Protein AF-A0A2S9FVP0-F1 (afdb_monomer)

Mean predicted aligned error: 2.95 Å

Foldseek 3Di:
DDDWDWDDWDFQWTFTQDPNDTDIDGVPCCVVVPVPRTPPDVVVVCVQVVCVVVDDDDDPVVDDDDVVVVVQVVVQVPDDPDDHD

Radius of gyration: 18.21 Å; Cα contacts (8 Å, |Δi|>4): 71; chains: 1; bounding box: 39×26×52 Å

Nearest PDB structures (foldseek):
  6ge8-assembly1_B  TM=9.963E-01  e=1.147E-10  Mycobacterium tuberculosis
  6ge8-assembly1_A  TM=9.948E-01  e=1.147E-10  Mycobacterium tuberculosis
  4cxq-assembly1_B  TM=9.931E-01  e=1.391E-10  Mycobacterium tuberculosis
  3tft-assembly1_A  TM=9.984E-01  e=3.008E-10  Mycobacterium tuberculosis
  3lv2-assembly1_B  TM=9.919E-01  e=3.421E-10  Mycobacterium tuberculosis

Structure (mmCIF, N/CA/C/O backbone):
data_AF-A0A2S9FVP0-F1
#
_entry.id   AF-A0A2S9FVP0-F1
#
loop_
_atom_site.group_PDB
_atom_site.id
_atom_site.type_symbol
_atom_site.label_atom_id
_atom_site.label_alt_id
_atom_site.label_comp_id
_atom_site.label_asym_id
_atom_site.label_entity_id
_atom_site.label_seq_id
_atom_site.pdbx_PDB_ins_code
_atom_site.Cartn_x
_atom_site.Cartn_y
_atom_site.Cartn_z
_atom_site.occupancy
_atom_site.B_iso_or_equiv
_atom_site.auth_seq_id
_atom_site.auth_comp_id
_atom_site.auth_asym_id
_atom_site.auth_atom_id
_atom_site.pdbx_PDB_model_num
ATOM 1 N N . LEU A 1 1 ? -19.036 16.574 13.035 1.00 81.62 1 LEU A N 1
ATOM 2 C CA . LEU A 1 1 ? -18.507 15.600 14.016 1.00 81.62 1 LEU A CA 1
ATOM 3 C C . LEU A 1 1 ? -16.991 15.737 14.036 1.00 81.62 1 LEU A C 1
ATOM 5 O O . LEU A 1 1 ? -16.444 16.015 12.972 1.00 81.62 1 LEU A O 1
ATOM 9 N N . PRO A 1 2 ? -16.326 15.620 15.195 1.00 93.62 2 PRO A N 1
ATOM 10 C CA . PRO A 1 2 ? -14.868 15.573 15.238 1.00 93.62 2 PRO A CA 1
ATOM 11 C C . PRO A 1 2 ? -14.345 14.299 14.541 1.00 93.62 2 PRO A C 1
ATOM 13 O O . PRO A 1 2 ? -15.095 13.323 14.439 1.00 93.62 2 PRO A O 1
ATOM 16 N N . PRO A 1 3 ? -13.088 14.286 14.065 1.00 97.12 3 PRO A N 1
ATOM 17 C CA . PRO A 1 3 ? -12.451 13.068 13.569 1.00 97.12 3 PRO A CA 1
ATOM 18 C C . PRO A 1 3 ? -12.410 11.968 14.638 1.00 97.12 3 PRO A C 1
ATOM 20 O O . PRO A 1 3 ? -12.190 12.251 15.816 1.00 97.12 3 PRO A O 1
ATOM 23 N N . VAL A 1 4 ? -12.594 10.717 14.217 1.00 97.81 4 VAL A N 1
ATOM 24 C CA . VAL A 1 4 ? -12.433 9.532 15.073 1.00 97.81 4 VAL A CA 1
ATOM 25 C C . VAL A 1 4 ? -10.973 9.084 15.015 1.00 97.81 4 VAL A C 1
ATOM 27 O O . VAL A 1 4 ? -10.379 9.060 13.938 1.00 97.81 4 VAL A O 1
ATOM 30 N N . VAL A 1 5 ? -10.382 8.741 16.160 1.00 98.31 5 VAL A N 1
ATOM 31 C CA . VAL A 1 5 ? -8.994 8.258 16.219 1.00 98.31 5 VAL A CA 1
ATOM 32 C C . VAL A 1 5 ? -8.954 6.800 15.764 1.00 98.31 5 VAL A C 1
ATOM 34 O O . VAL A 1 5 ? -9.645 5.966 16.341 1.00 98.31 5 VAL A O 1
ATOM 37 N N . ALA A 1 6 ? -8.138 6.487 14.759 1.00 98.50 6 ALA A N 1
ATOM 38 C CA . ALA A 1 6 ? -7.812 5.117 14.371 1.00 98.50 6 ALA A CA 1
ATOM 39 C C . ALA A 1 6 ? -6.489 4.695 15.025 1.00 98.50 6 ALA A C 1
ATOM 41 O O . ALA A 1 6 ? -5.527 5.462 15.008 1.00 98.50 6 ALA A O 1
ATOM 42 N N . VAL A 1 7 ? -6.443 3.494 15.599 1.00 98.62 7 VAL A N 1
ATOM 43 C CA . VAL A 1 7 ? -5.264 2.955 16.309 1.00 98.62 7 VAL A CA 1
ATOM 44 C C . VAL A 1 7 ? -4.746 1.644 15.715 1.00 98.62 7 VAL A C 1
ATOM 46 O O . VAL A 1 7 ? -3.658 1.201 16.069 1.00 98.62 7 VAL A O 1
ATOM 49 N N . GLY A 1 8 ? -5.483 1.043 14.780 1.00 98.56 8 GLY A N 1
ATOM 50 C CA . GLY A 1 8 ? -5.090 -0.194 14.114 1.00 98.56 8 GLY A CA 1
ATOM 51 C C . GLY A 1 8 ? -5.858 -0.424 12.818 1.00 98.56 8 GLY A C 1
ATOM 52 O O . GLY A 1 8 ? -6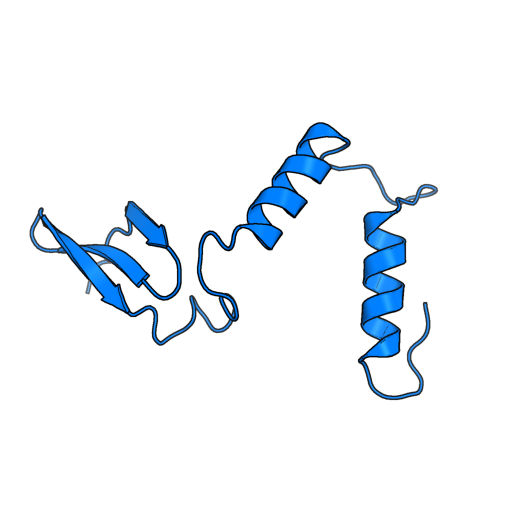.932 0.143 12.609 1.00 98.56 8 GLY A O 1
ATOM 53 N N . ALA A 1 9 ? -5.292 -1.252 11.942 1.00 98.75 9 ALA A N 1
ATOM 54 C CA . ALA A 1 9 ? -5.936 -1.711 10.720 1.00 98.75 9 ALA A CA 1
ATOM 55 C C . ALA A 1 9 ? -5.381 -3.086 10.321 1.00 98.75 9 ALA A C 1
ATOM 57 O O . ALA A 1 9 ? -4.163 -3.275 10.277 1.00 98.75 9 ALA A O 1
ATOM 58 N N . ARG A 1 10 ? -6.255 -4.060 10.044 1.00 98.62 10 ARG A N 1
ATOM 59 C CA . ARG A 1 10 ? -5.857 -5.419 9.641 1.00 98.62 10 ARG A CA 1
ATOM 60 C C . ARG A 1 10 ? -6.933 -6.077 8.787 1.00 98.62 10 ARG A C 1
ATOM 62 O O . ARG A 1 10 ? -8.093 -6.172 9.184 1.00 98.62 10 ARG A O 1
ATOM 69 N N . GLY A 1 11 ? -6.546 -6.595 7.623 1.00 98.62 11 GLY A N 1
ATOM 70 C CA . GLY A 1 11 ? -7.502 -7.108 6.646 1.00 98.62 11 GLY A CA 1
ATOM 71 C C . GLY A 1 11 ? -8.515 -6.021 6.277 1.00 98.62 11 GLY A C 1
ATOM 72 O O . GLY A 1 11 ? -8.137 -4.884 6.022 1.00 98.62 11 GLY A O 1
ATOM 73 N N . ALA A 1 12 ? -9.805 -6.346 6.285 1.00 98.75 12 ALA A N 1
ATOM 74 C CA . ALA A 1 12 ? -10.873 -5.386 6.000 1.00 98.75 12 ALA A CA 1
ATOM 75 C C . ALA A 1 12 ? -11.356 -4.591 7.235 1.00 98.75 12 ALA A C 1
ATOM 77 O O . ALA A 1 12 ? -12.456 -4.049 7.199 1.00 98.75 12 ALA A O 1
ATOM 78 N N . TRP A 1 13 ? -10.593 -4.555 8.333 1.00 98.88 13 TRP A N 1
ATOM 79 C CA . TRP A 1 13 ? -11.026 -3.982 9.613 1.00 98.88 13 TRP A CA 1
ATOM 80 C C . TRP A 1 13 ? -10.136 -2.828 10.074 1.00 98.88 13 TRP A C 1
ATOM 82 O O . TRP A 1 13 ? -8.923 -2.847 9.850 1.00 98.88 13 TRP A O 1
ATOM 92 N N . LEU A 1 14 ? -10.751 -1.857 10.753 1.00 98.88 14 LEU A N 1
ATOM 93 C CA . LEU A 1 14 ? -10.098 -0.772 11.487 1.00 98.88 14 LEU A CA 1
ATOM 94 C C . LEU A 1 14 ? -10.413 -0.889 12.978 1.00 98.88 14 LEU A C 1
ATOM 96 O O . LEU A 1 14 ? -11.565 -1.123 13.349 1.00 98.88 14 LEU A O 1
ATOM 100 N N . THR A 1 15 ? -9.416 -0.603 13.807 1.00 98.81 15 THR A N 1
ATOM 101 C CA . THR A 1 15 ? -9.573 -0.384 15.247 1.00 98.81 15 THR A CA 1
ATOM 102 C C . THR A 1 15 ? -9.708 1.115 15.491 1.00 98.81 15 THR A C 1
ATOM 104 O O . THR A 1 15 ? -8.762 1.877 15.263 1.00 98.81 15 THR A O 1
ATOM 107 N N . LEU A 1 16 ? -10.883 1.561 15.932 1.00 98.69 16 LEU A N 1
ATOM 108 C CA . LEU A 1 16 ? -11.193 2.969 16.197 1.00 98.69 16 LEU A CA 1
ATOM 109 C C . LEU A 1 16 ? -11.418 3.218 17.690 1.00 98.69 16 LEU A C 1
ATOM 111 O O . LEU A 1 16 ? -11.916 2.347 18.392 1.00 98.69 16 LEU A O 1
ATOM 115 N N . VAL A 1 17 ? -11.124 4.427 18.172 1.00 98.44 17 VAL A N 1
ATOM 116 C CA . VAL A 1 17 ? -11.459 4.850 19.539 1.00 98.44 17 VAL A CA 1
ATOM 117 C C . VAL A 1 17 ? -12.808 5.561 19.541 1.00 98.44 17 VAL A C 1
ATOM 119 O O . VAL A 1 17 ? -12.943 6.669 19.020 1.00 98.44 17 VAL A O 1
ATOM 122 N N . HIS A 1 18 ? -13.799 4.945 20.176 1.00 96.69 18 HIS A N 1
ATOM 123 C CA . HIS A 1 18 ? -15.135 5.491 20.380 1.00 96.69 18 HIS A CA 1
ATOM 124 C C . HIS A 1 18 ? -15.465 5.504 21.876 1.00 96.69 18 HIS A C 1
ATOM 126 O O . HIS A 1 18 ? -15.338 4.486 22.553 1.00 96.69 18 HIS A O 1
ATOM 132 N N . ASP A 1 19 ? -15.826 6.671 22.416 1.00 95.12 19 ASP A N 1
ATOM 133 C CA . ASP A 1 19 ? -16.113 6.870 23.846 1.00 95.12 19 ASP A CA 1
ATOM 134 C C . ASP A 1 19 ? -15.032 6.299 24.789 1.00 95.12 19 ASP A C 1
ATOM 136 O O . ASP A 1 19 ? -15.315 5.673 25.813 1.00 95.12 19 ASP A O 1
ATOM 140 N N . GLY A 1 20 ? -13.762 6.499 24.417 1.00 95.88 20 GLY A N 1
ATOM 141 C CA . GLY A 1 20 ? -12.597 6.045 25.183 1.00 95.88 20 GLY A CA 1
ATOM 142 C C . GLY A 1 20 ? -12.326 4.539 25.114 1.00 95.88 20 GLY A C 1
ATOM 143 O O . GLY A 1 20 ? -11.507 4.045 25.886 1.00 95.88 20 GLY A O 1
ATOM 144 N N . ARG A 1 21 ? -12.997 3.802 24.221 1.00 97.75 21 ARG A N 1
ATOM 145 C CA . ARG A 1 21 ? -12.808 2.359 24.018 1.00 97.75 21 ARG A CA 1
ATOM 146 C C . ARG A 1 21 ? -12.460 2.040 22.573 1.00 97.75 21 ARG A C 1
ATOM 148 O O . ARG A 1 21 ? -12.921 2.719 21.662 1.00 97.75 21 ARG A O 1
ATOM 155 N N . GLU A 1 22 ? -11.685 0.983 22.379 1.00 98.38 22 GLU A N 1
ATOM 156 C CA . GLU A 1 22 ? -11.413 0.436 21.052 1.00 98.38 22 GLU A CA 1
ATOM 157 C C . GLU A 1 22 ? -12.627 -0.344 20.532 1.00 98.38 22 GLU A C 1
ATOM 159 O O . GLU A 1 22 ? -13.230 -1.139 21.259 1.00 98.38 22 GLU A O 1
ATOM 164 N N . VAL A 1 23 ? -12.988 -0.098 19.275 1.00 98.44 23 VAL A N 1
ATOM 165 C CA . VAL A 1 23 ? -14.044 -0.801 18.548 1.00 98.44 23 VAL A CA 1
ATOM 166 C C . VAL A 1 23 ? -13.534 -1.223 17.174 1.00 98.44 23 VAL A C 1
ATOM 168 O O . VAL A 1 23 ? -12.879 -0.445 16.482 1.00 98.44 23 VAL A O 1
ATOM 171 N N . GLU A 1 24 ? -13.868 -2.447 16.774 1.00 98.69 24 GLU A N 1
ATOM 172 C CA . GLU A 1 24 ? -13.565 -2.970 15.442 1.00 98.69 24 GLU A CA 1
ATOM 173 C C . GLU A 1 24 ? -14.699 -2.623 14.478 1.00 98.69 24 GLU A C 1
ATOM 175 O O . GLU A 1 24 ? -15.869 -2.920 14.740 1.00 98.69 24 GLU A O 1
ATOM 180 N N . VAL A 1 25 ? -14.357 -2.022 13.342 1.00 98.69 25 VAL A N 1
ATOM 181 C CA . VAL A 1 25 ? -15.315 -1.702 12.280 1.00 98.69 25 VAL A CA 1
ATOM 182 C C . VAL A 1 25 ? -14.798 -2.174 10.931 1.00 98.69 25 VAL A C 1
ATOM 184 O O . VAL A 1 25 ? -13.597 -2.153 10.672 1.00 98.69 25 VAL A O 1
ATOM 187 N N . LEU A 1 26 ? -15.711 -2.586 10.052 1.00 98.81 26 LEU A N 1
ATOM 188 C CA . LEU A 1 26 ? -15.364 -2.885 8.667 1.00 98.81 26 LEU A CA 1
ATOM 189 C C . LEU A 1 26 ? -14.976 -1.596 7.936 1.00 98.81 26 LEU A C 1
ATOM 191 O O . LEU A 1 26 ? -15.750 -0.637 7.905 1.00 98.81 26 LEU A O 1
ATOM 195 N N . ASP A 1 27 ? -13.823 -1.611 7.272 1.00 98.81 27 ASP A N 1
ATOM 196 C CA . ASP A 1 27 ? -13.425 -0.599 6.296 1.00 98.81 27 ASP A CA 1
ATOM 197 C C . ASP A 1 27 ? -14.162 -0.828 4.971 1.00 98.81 27 ASP A C 1
ATOM 199 O O . ASP A 1 27 ? -13.588 -1.220 3.954 1.00 98.81 27 ASP A O 1
ATOM 203 N N . ALA A 1 28 ? -15.473 -0.590 4.979 1.00 98.62 28 ALA A N 1
ATOM 204 C CA . ALA A 1 28 ? -16.314 -0.742 3.793 1.00 98.62 28 ALA A CA 1
ATOM 205 C C . ALA A 1 28 ? -15.949 0.241 2.662 1.00 98.62 28 ALA A C 1
ATOM 207 O O . ALA A 1 28 ? -16.407 0.084 1.533 1.00 98.62 28 ALA A O 1
ATOM 208 N N . MET A 1 29 ? -15.128 1.251 2.962 1.00 98.62 29 MET A N 1
ATOM 209 C CA . MET A 1 29 ? -14.696 2.276 2.015 1.00 98.62 29 MET A CA 1
ATOM 210 C C . MET A 1 29 ? -13.318 1.978 1.417 1.00 98.62 29 MET A C 1
ATOM 212 O O . MET A 1 29 ? -12.825 2.780 0.618 1.00 98.62 29 MET A O 1
ATOM 216 N N . ALA A 1 30 ? -12.687 0.872 1.831 1.00 98.38 30 ALA A N 1
ATOM 217 C CA . ALA A 1 30 ? -11.319 0.503 1.489 1.00 98.38 30 ALA A CA 1
ATOM 218 C C . ALA A 1 30 ? -10.341 1.680 1.651 1.00 98.38 30 ALA A C 1
ATOM 220 O O . ALA A 1 30 ? -9.522 1.932 0.768 1.00 98.38 30 ALA A O 1
ATOM 221 N N . SER A 1 31 ? -10.472 2.450 2.738 1.00 98.31 31 SER A N 1
ATOM 222 C CA . SER A 1 31 ? -9.636 3.620 3.035 1.00 98.31 31 SER A CA 1
ATOM 223 C C . SER A 1 31 ? -9.494 4.552 1.835 1.00 98.31 31 SER A C 1
ATOM 225 O O . SER A 1 31 ? -8.410 4.803 1.310 1.00 98.31 31 SER A O 1
ATOM 227 N N . TRP A 1 32 ? -10.645 5.035 1.377 1.00 98.44 32 TRP A N 1
ATOM 228 C CA . TRP A 1 32 ? -10.761 5.837 0.167 1.00 98.44 32 TRP A CA 1
ATOM 229 C C . TRP A 1 32 ? -10.339 5.075 -1.101 1.00 98.44 32 TRP A C 1
ATOM 231 O O . TRP A 1 32 ? -9.608 5.592 -1.937 1.00 98.44 32 TRP A O 1
ATOM 241 N N . TRP A 1 33 ? -10.893 3.869 -1.278 1.00 98.44 33 TRP A N 1
ATOM 242 C CA . TRP A 1 33 ? -10.814 3.079 -2.514 1.00 98.44 33 TRP A CA 1
ATOM 243 C C . TRP A 1 33 ? -9.396 2.554 -2.824 1.00 98.44 33 TRP A C 1
ATOM 245 O O . TRP A 1 33 ? -9.106 2.184 -3.958 1.00 98.44 33 TRP A O 1
ATOM 255 N N . THR A 1 34 ? -8.512 2.502 -1.822 1.00 98.62 34 THR A N 1
ATOM 256 C CA . THR A 1 34 ? -7.094 2.131 -1.975 1.00 98.62 34 THR A CA 1
ATOM 257 C C . THR A 1 34 ? -6.766 0.744 -1.423 1.00 98.62 34 THR A C 1
ATOM 259 O O . THR A 1 34 ? -5.998 0.002 -2.033 1.00 98.62 34 THR A O 1
ATOM 262 N N . ALA A 1 35 ? -7.363 0.351 -0.297 1.00 98.56 35 ALA A N 1
ATOM 263 C CA . ALA A 1 35 ? -7.065 -0.896 0.405 1.00 98.56 35 ALA A CA 1
ATOM 264 C C . ALA A 1 35 ? -7.780 -2.109 -0.222 1.00 98.56 35 ALA A C 1
ATOM 266 O O . ALA A 1 35 ? -8.470 -2.863 0.462 1.00 98.56 35 ALA A O 1
ATOM 267 N N . VAL A 1 36 ? -7.618 -2.320 -1.532 1.00 98.50 36 VAL A N 1
ATOM 268 C CA . VAL A 1 36 ? -8.293 -3.396 -2.291 1.00 98.50 36 VAL A CA 1
ATOM 269 C C . VAL A 1 36 ? -7.926 -4.809 -1.813 1.00 98.50 36 VAL A C 1
ATOM 271 O O . VAL A 1 36 ? -8.698 -5.745 -2.001 1.00 98.50 36 VAL A O 1
ATOM 274 N N . HIS A 1 37 ? -6.773 -4.962 -1.155 1.00 98.56 37 HIS A N 1
ATOM 275 C CA . HIS A 1 37 ? -6.323 -6.208 -0.520 1.00 98.56 37 HIS A CA 1
ATOM 276 C C . HIS A 1 37 ? -6.467 -6.198 1.013 1.00 98.56 37 HIS A C 1
ATOM 278 O O . HIS A 1 37 ? -6.016 -7.129 1.682 1.00 98.56 37 HIS A O 1
ATOM 284 N N . GLY A 1 38 ? -7.088 -5.159 1.577 1.00 98.69 38 GLY A N 1
ATOM 285 C CA . GLY A 1 38 ? -7.090 -4.888 3.011 1.00 98.69 38 GLY A CA 1
ATOM 286 C C . GLY A 1 38 ? -5.743 -4.382 3.542 1.00 98.69 38 GLY A C 1
ATOM 287 O O . GLY A 1 38 ? -4.763 -4.233 2.812 1.00 98.69 38 GLY A O 1
ATOM 288 N N . HIS A 1 39 ? -5.711 -4.106 4.841 1.00 98.75 39 HIS A N 1
ATOM 289 C CA . HIS A 1 39 ? -4.567 -3.562 5.573 1.00 98.75 39 HIS A CA 1
ATOM 290 C C . HIS A 1 39 ? -3.633 -4.662 6.082 1.00 98.75 39 HIS A C 1
ATOM 292 O O . HIS A 1 39 ? -4.100 -5.723 6.507 1.00 98.75 39 HIS A O 1
ATOM 298 N N . GLY A 1 40 ? -2.322 -4.406 6.083 1.00 98.50 40 GLY A N 1
ATOM 299 C CA . GLY A 1 40 ? -1.316 -5.345 6.601 1.00 98.50 40 GLY A CA 1
ATOM 300 C C . GLY A 1 40 ? -1.289 -6.680 5.853 1.00 98.50 40 GLY A C 1
ATOM 301 O O . GLY A 1 40 ? -1.195 -7.750 6.461 1.00 98.50 40 GLY A O 1
ATOM 302 N N . HIS A 1 41 ? -1.491 -6.648 4.530 1.00 98.75 41 HIS A N 1
ATOM 303 C CA . HIS A 1 41 ? -1.453 -7.858 3.718 1.00 98.75 41 HIS A CA 1
ATOM 304 C C . HIS A 1 41 ? -0.007 -8.386 3.676 1.00 98.75 41 HIS A C 1
ATOM 306 O O . HIS A 1 41 ? 0.877 -7.663 3.211 1.00 98.75 41 HIS A O 1
ATOM 312 N N . PRO A 1 42 ? 0.260 -9.648 4.069 1.00 98.50 42 PRO A N 1
ATOM 313 C CA . PRO A 1 42 ? 1.623 -10.130 4.319 1.00 98.50 42 PRO A CA 1
ATOM 314 C C . PRO A 1 42 ? 2.548 -10.008 3.102 1.00 98.50 42 PRO A C 1
ATOM 316 O O . PRO A 1 42 ? 3.719 -9.682 3.250 1.00 98.50 42 PRO A O 1
ATOM 319 N N . VAL A 1 43 ? 2.018 -10.194 1.887 1.00 98.75 43 VAL A N 1
ATOM 320 C CA . VAL A 1 43 ? 2.794 -10.029 0.642 1.00 98.75 43 VAL A CA 1
ATOM 321 C C . VAL A 1 43 ? 3.227 -8.573 0.415 1.00 98.75 43 VAL A C 1
ATOM 323 O O . VAL A 1 43 ? 4.336 -8.337 -0.060 1.00 98.75 43 VAL A O 1
ATOM 326 N N . LEU A 1 44 ? 2.374 -7.596 0.750 1.00 98.69 44 LEU A N 1
ATOM 327 C CA . LEU A 1 44 ? 2.677 -6.171 0.571 1.00 98.69 44 LEU A CA 1
ATOM 328 C C . LEU A 1 44 ? 3.664 -5.694 1.643 1.00 98.69 44 LEU A C 1
ATOM 330 O O . LEU A 1 44 ? 4.657 -5.043 1.316 1.00 98.69 44 LEU A O 1
ATOM 334 N N . ASP A 1 45 ? 3.439 -6.092 2.896 1.00 98.75 45 ASP A N 1
ATOM 335 C CA . ASP A 1 45 ? 4.319 -5.762 4.020 1.00 98.75 45 ASP A CA 1
ATOM 336 C C . ASP A 1 45 ? 5.727 -6.346 3.820 1.00 98.75 45 ASP A C 1
ATOM 338 O O . ASP A 1 45 ? 6.731 -5.656 4.031 1.00 98.75 45 ASP A O 1
ATOM 342 N N . GLU A 1 46 ? 5.830 -7.594 3.347 1.00 98.75 46 GLU A N 1
ATOM 343 C CA . GLU A 1 46 ? 7.117 -8.217 3.027 1.00 98.75 46 GLU A CA 1
ATOM 344 C C . GLU A 1 46 ? 7.808 -7.509 1.852 1.00 98.75 46 GLU A C 1
ATOM 346 O O . GLU A 1 46 ? 9.019 -7.290 1.897 1.00 98.75 46 GLU A O 1
ATOM 351 N N . ALA A 1 47 ? 7.069 -7.116 0.806 1.00 98.69 47 ALA A N 1
ATOM 352 C CA . ALA A 1 47 ? 7.634 -6.396 -0.336 1.00 98.69 47 ALA A CA 1
ATOM 353 C C . ALA A 1 47 ? 8.238 -5.044 0.075 1.00 98.69 47 ALA A C 1
ATOM 355 O O . ALA A 1 47 ? 9.381 -4.754 -0.288 1.00 98.69 47 ALA A O 1
ATOM 356 N N . ILE A 1 48 ? 7.514 -4.257 0.880 1.00 98.56 48 ILE A N 1
ATOM 357 C CA . ILE A 1 48 ? 8.002 -2.974 1.404 1.00 98.56 48 ILE A CA 1
ATOM 358 C C . ILE A 1 48 ? 9.218 -3.200 2.305 1.00 98.56 48 ILE A C 1
ATOM 360 O O . ILE A 1 48 ? 10.238 -2.538 2.128 1.00 98.56 48 ILE A O 1
ATOM 364 N N . THR A 1 49 ? 9.153 -4.163 3.228 1.00 98.69 49 THR A N 1
ATOM 365 C CA . THR A 1 49 ? 10.246 -4.438 4.177 1.00 98.69 49 THR A CA 1
ATOM 366 C C . THR A 1 49 ? 11.519 -4.902 3.465 1.00 98.69 49 THR A C 1
ATOM 368 O O . THR A 1 49 ? 12.612 -4.424 3.770 1.00 98.69 49 THR A O 1
ATOM 371 N N . ARG A 1 50 ? 11.396 -5.793 2.473 1.00 98.69 50 ARG A N 1
ATOM 372 C CA . ARG A 1 50 ? 12.526 -6.296 1.676 1.00 98.69 50 ARG A CA 1
ATOM 373 C C . ARG A 1 50 ? 13.191 -5.182 0.872 1.00 98.69 50 ARG A C 1
ATOM 375 O O . ARG A 1 50 ? 14.419 -5.091 0.844 1.00 98.69 50 ARG A O 1
ATOM 382 N N . GLN A 1 51 ? 12.390 -4.327 0.235 1.00 98.81 51 GLN A N 1
ATOM 383 C CA . GLN A 1 51 ? 12.920 -3.201 -0.524 1.00 98.81 51 GLN A CA 1
ATOM 384 C C . GLN A 1 51 ? 13.563 -2.173 0.408 1.00 98.81 51 GLN A C 1
ATOM 386 O O . GLN A 1 51 ? 14.667 -1.726 0.124 1.00 98.81 51 GLN A O 1
ATOM 391 N N . LEU A 1 52 ? 12.941 -1.862 1.549 1.00 98.69 52 LEU A N 1
ATOM 392 C CA . LEU A 1 52 ? 13.483 -0.937 2.545 1.00 98.69 52 LEU A CA 1
ATOM 393 C C . LEU A 1 52 ? 14.847 -1.391 3.085 1.00 98.69 52 LEU A C 1
ATOM 395 O O . LEU A 1 52 ? 15.740 -0.563 3.243 1.00 98.69 52 LEU A O 1
ATOM 399 N N . ALA A 1 53 ? 15.023 -2.696 3.318 1.00 98.50 53 ALA A N 1
ATOM 400 C CA . ALA A 1 53 ? 16.301 -3.280 3.732 1.00 98.50 53 ALA A CA 1
ATOM 401 C C . ALA A 1 53 ? 17.386 -3.218 2.638 1.00 98.50 53 ALA A C 1
ATOM 403 O O . ALA A 1 53 ? 18.571 -3.306 2.948 1.00 98.50 53 ALA A O 1
ATOM 404 N N . THR A 1 54 ? 16.988 -3.075 1.372 1.00 98.44 54 THR A N 1
ATOM 405 C CA . THR A 1 54 ? 17.897 -3.023 0.219 1.00 98.44 54 THR A CA 1
ATOM 406 C C . THR A 1 54 ? 18.248 -1.581 -0.150 1.00 98.44 54 THR A C 1
ATOM 408 O O . THR A 1 54 ? 19.416 -1.213 -0.214 1.00 98.44 54 THR A O 1
ATOM 411 N N . MET A 1 55 ? 17.230 -0.762 -0.417 1.00 98.50 55 MET A N 1
ATOM 412 C CA . MET A 1 55 ? 17.340 0.639 -0.811 1.00 98.50 55 MET A CA 1
ATOM 413 C C . MET A 1 55 ? 15.981 1.325 -0.627 1.00 98.50 55 MET A C 1
ATOM 415 O O . MET A 1 55 ? 14.993 0.919 -1.242 1.00 98.50 55 MET A O 1
ATOM 419 N N . ASN A 1 56 ? 15.937 2.397 0.166 1.00 97.56 56 ASN A N 1
ATOM 420 C CA . ASN A 1 56 ? 14.718 3.177 0.396 1.00 97.56 56 ASN A CA 1
ATOM 421 C C . ASN A 1 56 ? 14.355 4.078 -0.798 1.00 97.56 56 ASN A C 1
ATOM 423 O O . ASN A 1 56 ? 13.190 4.147 -1.179 1.00 97.56 56 ASN A O 1
ATOM 427 N N . HIS A 1 57 ? 15.337 4.778 -1.374 1.00 98.56 57 HIS A N 1
ATOM 428 C CA . HIS A 1 57 ? 15.157 5.688 -2.500 1.00 98.56 57 HIS A CA 1
ATOM 429 C C . HIS A 1 57 ? 16.506 6.062 -3.138 1.00 98.56 57 HIS A C 1
ATOM 431 O O . HIS A 1 57 ? 17.530 6.114 -2.460 1.00 98.56 57 HIS A O 1
ATOM 437 N N . VAL A 1 58 ? 16.494 6.384 -4.431 1.00 98.44 58 VAL A N 1
ATOM 438 C CA . VAL A 1 58 ? 17.623 6.974 -5.162 1.00 98.44 58 VAL A CA 1
ATOM 439 C C . VAL A 1 58 ? 17.083 7.926 -6.230 1.00 98.44 58 VAL A C 1
ATOM 441 O O . VAL A 1 58 ? 15.976 7.730 -6.732 1.00 98.44 58 VAL A O 1
ATOM 444 N N . MET A 1 59 ? 17.851 8.961 -6.580 1.00 98.25 59 MET A N 1
ATOM 445 C CA . 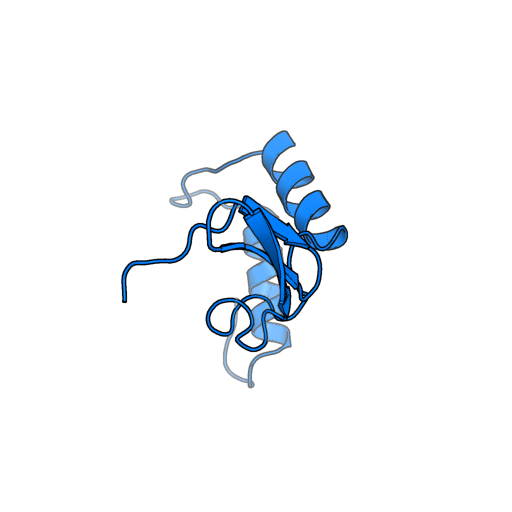MET A 1 59 ? 17.480 9.864 -7.671 1.00 98.25 59 MET A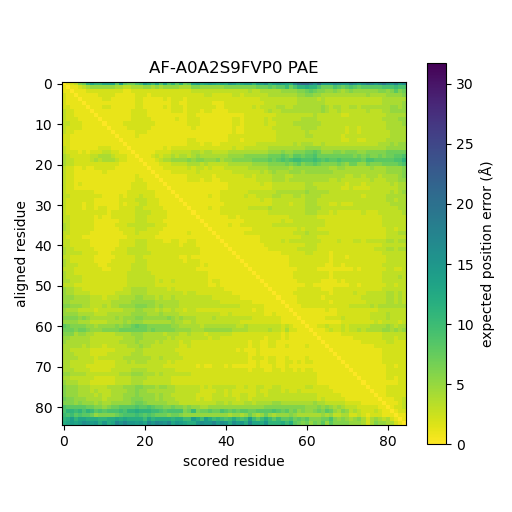 CA 1
ATOM 446 C C . MET A 1 59 ? 17.330 9.097 -8.990 1.00 98.25 59 MET A C 1
ATOM 448 O O . MET A 1 59 ? 18.141 8.230 -9.294 1.00 98.25 59 MET A O 1
ATOM 452 N N . PHE A 1 60 ? 16.332 9.452 -9.796 1.00 98.56 60 PHE A N 1
ATOM 453 C CA . PHE A 1 60 ? 16.068 8.798 -11.086 1.00 98.56 60 PHE A CA 1
ATOM 454 C C . PHE A 1 60 ? 16.747 9.505 -12.276 1.00 98.56 60 PHE A C 1
ATOM 456 O O . PHE A 1 60 ? 16.734 9.032 -13.407 1.00 98.56 60 PHE A O 1
ATOM 463 N N . GLY A 1 61 ? 17.368 10.665 -12.040 1.00 98.06 61 GLY A N 1
ATOM 464 C CA . GLY A 1 61 ? 18.112 11.399 -13.063 1.00 98.06 61 GLY A CA 1
ATOM 465 C C . GLY A 1 61 ? 19.429 10.701 -13.401 1.00 98.06 61 GLY A C 1
ATOM 466 O O . GLY A 1 61 ? 20.411 10.876 -12.689 1.00 98.06 61 GLY A O 1
ATOM 467 N N . GLY A 1 62 ? 19.450 9.924 -14.484 1.00 97.75 62 GLY A N 1
ATOM 468 C CA . GLY A 1 62 ? 20.632 9.175 -14.928 1.00 97.75 62 GLY A CA 1
ATOM 469 C C . GLY A 1 62 ? 20.824 7.814 -14.249 1.00 97.75 62 GLY A C 1
ATOM 470 O O . GLY A 1 62 ? 21.818 7.145 -14.520 1.00 97.75 62 GLY A O 1
ATOM 471 N N . LEU A 1 63 ? 19.883 7.388 -13.401 1.00 98.69 63 LEU A N 1
ATOM 472 C CA . LEU A 1 63 ? 19.866 6.077 -12.748 1.00 98.69 63 LEU A CA 1
ATOM 473 C C . LEU A 1 63 ? 18.495 5.417 -12.929 1.00 98.69 63 LEU A C 1
ATOM 475 O O . LEU A 1 63 ? 17.498 6.082 -13.188 1.00 98.69 63 LEU A O 1
ATOM 479 N N . THR A 1 64 ? 18.449 4.101 -12.744 1.00 98.25 64 THR A N 1
ATOM 480 C CA . THR A 1 64 ? 17.210 3.321 -12.650 1.00 98.25 64 THR A CA 1
ATOM 481 C C . THR A 1 64 ? 17.364 2.242 -11.578 1.00 98.25 64 THR A C 1
ATOM 483 O O . THR A 1 64 ? 18.437 2.092 -10.990 1.00 98.25 64 THR A O 1
ATOM 486 N N . HIS A 1 65 ? 16.303 1.490 -11.303 1.00 98.56 65 HIS A N 1
ATOM 487 C CA . HIS A 1 65 ? 16.319 0.384 -10.352 1.00 98.56 65 HIS A CA 1
ATOM 488 C C . HIS A 1 65 ? 15.259 -0.668 -10.692 1.00 98.56 65 HIS A C 1
ATOM 490 O O . HIS A 1 65 ? 14.219 -0.363 -11.279 1.00 98.56 65 HIS A O 1
ATOM 496 N N . GLU A 1 66 ? 15.508 -1.909 -10.272 1.00 98.50 66 GLU A N 1
ATOM 497 C CA . GLU A 1 66 ? 14.663 -3.071 -10.576 1.00 98.50 66 GLU A CA 1
ATOM 498 C C . GLU A 1 66 ? 13.161 -2.840 -10.283 1.00 98.50 66 GLU A C 1
ATOM 500 O O . GLU A 1 66 ? 12.356 -3.136 -11.169 1.00 98.50 66 GLU A O 1
ATOM 505 N N . PRO A 1 67 ? 12.735 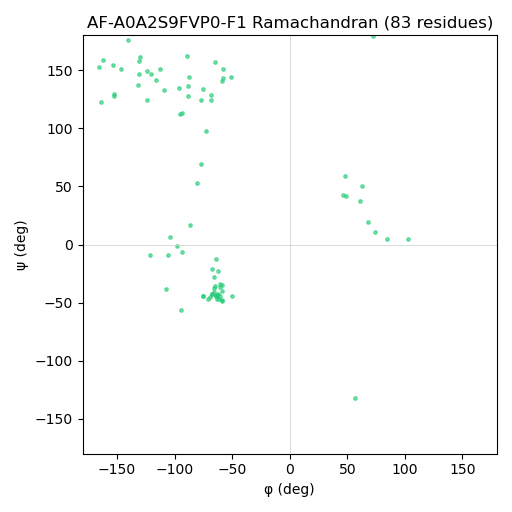-2.241 -9.142 1.00 98.56 67 PRO A N 1
ATOM 506 C CA . PRO A 1 67 ? 11.310 -2.002 -8.895 1.00 98.56 67 PRO A CA 1
ATOM 507 C C . PRO A 1 67 ? 10.619 -1.103 -9.930 1.00 98.56 67 PRO A C 1
ATOM 509 O O . PRO A 1 67 ? 9.449 -1.328 -10.228 1.00 98.56 67 PRO A O 1
ATOM 512 N N . ALA A 1 68 ? 11.323 -0.110 -10.493 1.00 98.50 68 ALA A N 1
ATOM 513 C CA . ALA A 1 68 ? 10.741 0.777 -11.501 1.00 98.50 68 ALA A CA 1
ATOM 514 C C . ALA A 1 68 ? 10.526 0.025 -12.816 1.00 98.50 68 ALA A C 1
ATOM 516 O O . ALA A 1 68 ? 9.431 0.074 -13.367 1.00 98.50 68 ALA A O 1
ATOM 517 N N . ALA A 1 69 ? 11.535 -0.725 -13.271 1.00 98.38 69 ALA A N 1
ATOM 518 C CA . ALA A 1 69 ? 11.439 -1.527 -14.489 1.00 98.38 69 ALA A CA 1
ATOM 519 C C . ALA A 1 69 ? 10.325 -2.584 -14.389 1.00 98.38 69 ALA A C 1
ATOM 521 O O . ALA A 1 69 ? 9.513 -2.723 -15.300 1.00 98.38 69 ALA A O 1
ATOM 522 N N . ARG A 1 70 ? 10.237 -3.286 -13.251 1.00 98.56 70 ARG A N 1
ATOM 523 C CA . ARG A 1 70 ? 9.197 -4.298 -13.016 1.00 98.56 70 ARG A CA 1
ATOM 524 C C . ARG A 1 70 ? 7.795 -3.703 -12.994 1.00 98.56 70 ARG A C 1
ATOM 526 O O . ARG A 1 70 ? 6.893 -4.288 -13.582 1.00 98.56 70 ARG A O 1
ATOM 533 N N . LEU A 1 71 ? 7.601 -2.568 -12.318 1.00 98.56 71 LEU A N 1
ATOM 534 C CA . LEU A 1 71 ? 6.295 -1.914 -12.273 1.00 98.56 71 LEU A CA 1
ATOM 535 C C . LEU A 1 71 ? 5.894 -1.369 -13.648 1.00 98.56 71 LEU A C 1
ATOM 537 O O . LEU A 1 71 ? 4.747 -1.549 -14.039 1.00 98.56 71 LEU A O 1
ATOM 541 N N . ALA A 1 72 ? 6.820 -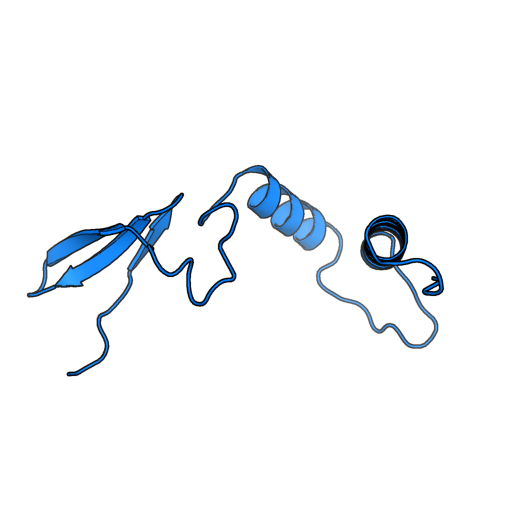0.750 -14.386 1.00 98.38 72 ALA A N 1
ATOM 542 C CA . ALA A 1 72 ? 6.553 -0.251 -15.733 1.00 98.38 72 ALA A CA 1
ATOM 543 C C . ALA A 1 72 ? 6.097 -1.382 -16.667 1.00 98.38 72 ALA A C 1
ATOM 545 O O . ALA A 1 72 ? 5.047 -1.252 -17.291 1.00 98.38 72 ALA A O 1
ATOM 546 N N . GLN A 1 73 ? 6.813 -2.515 -16.677 1.00 98.19 73 GLN A N 1
ATOM 547 C CA . GLN A 1 73 ? 6.425 -3.689 -17.465 1.00 98.19 73 GLN A CA 1
ATOM 548 C C . GLN A 1 73 ? 5.032 -4.200 -17.075 1.00 98.19 73 GLN A C 1
ATOM 550 O O . GLN A 1 73 ? 4.176 -4.388 -17.929 1.00 98.19 73 GLN A O 1
ATOM 555 N N . LEU A 1 74 ? 4.772 -4.366 -15.773 1.00 98.31 74 LEU A N 1
ATOM 556 C CA . LEU A 1 74 ? 3.466 -4.830 -15.299 1.00 98.31 74 LEU A CA 1
ATOM 557 C C . LEU A 1 74 ? 2.328 -3.887 -15.698 1.00 98.31 74 LEU A C 1
ATOM 559 O O . LEU A 1 74 ? 1.230 -4.355 -15.972 1.00 98.31 74 LEU A O 1
ATOM 563 N N . LEU A 1 75 ? 2.567 -2.573 -15.697 1.00 98.50 75 LEU A N 1
ATOM 564 C CA . LEU A 1 75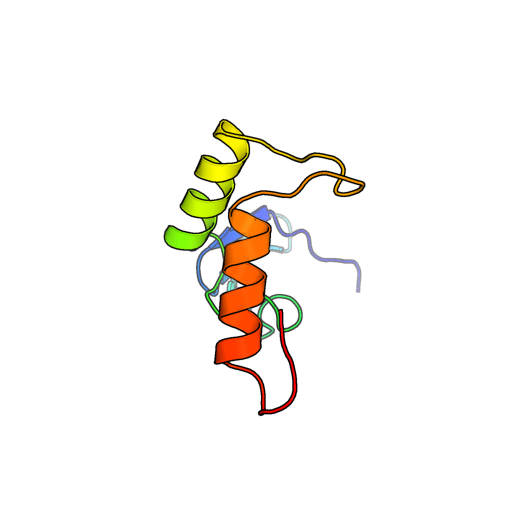 ? 1.553 -1.589 -16.061 1.00 98.50 75 LEU A CA 1
ATOM 565 C C . LEU A 1 75 ? 1.226 -1.641 -17.552 1.00 98.50 75 LEU A C 1
ATOM 567 O O . LEU A 1 75 ? 0.045 -1.645 -17.892 1.00 98.50 75 LEU A O 1
ATOM 571 N N . VAL A 1 76 ? 2.226 -1.709 -18.433 1.00 98.00 76 VAL A N 1
ATOM 572 C CA . VAL A 1 76 ? 1.953 -1.811 -19.877 1.00 98.00 76 VAL A CA 1
ATOM 573 C C . VAL A 1 76 ? 1.252 -3.124 -20.223 1.00 98.00 76 VAL A C 1
ATOM 575 O O . VAL A 1 76 ? 0.316 -3.111 -21.009 1.00 98.00 76 VAL A O 1
ATOM 578 N N . ASP A 1 77 ? 1.594 -4.224 -19.542 1.00 97.88 77 ASP A N 1
ATOM 579 C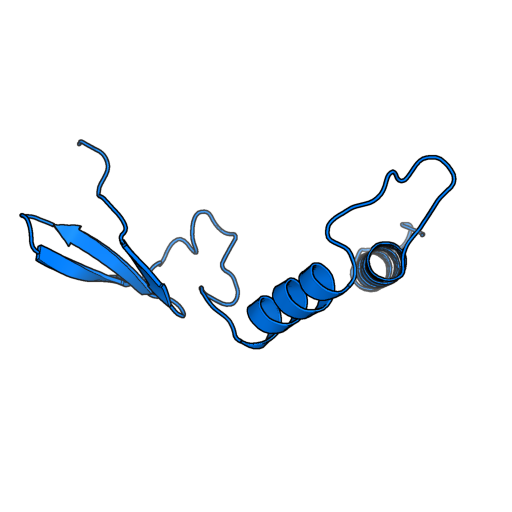 CA . ASP A 1 77 ? 0.998 -5.542 -19.794 1.00 97.88 77 ASP A CA 1
ATOM 580 C C . ASP A 1 77 ? -0.504 -5.611 -19.450 1.00 97.88 77 ASP A C 1
ATOM 582 O O . ASP A 1 77 ? -1.232 -6.431 -20.011 1.00 97.88 77 ASP A O 1
ATOM 586 N N . VAL A 1 78 ? -0.979 -4.796 -18.499 1.00 97.94 78 VAL A N 1
ATOM 587 C CA . VAL A 1 78 ? -2.382 -4.818 -18.031 1.00 97.94 78 VAL A CA 1
ATOM 588 C C . VAL A 1 78 ? -3.215 -3.637 -18.523 1.00 97.94 78 VAL A C 1
ATOM 590 O O . VAL A 1 78 ? -4.429 -3.610 -18.300 1.00 97.94 78 VAL A O 1
ATOM 593 N N . THR A 1 79 ? -2.584 -2.637 -19.138 1.00 98.06 79 THR A N 1
ATOM 594 C CA . THR A 1 79 ? -3.280 -1.470 -19.690 1.00 98.06 79 THR A CA 1
ATOM 595 C C . THR A 1 79 ? -3.697 -1.719 -21.142 1.00 98.06 79 THR A C 1
ATOM 597 O 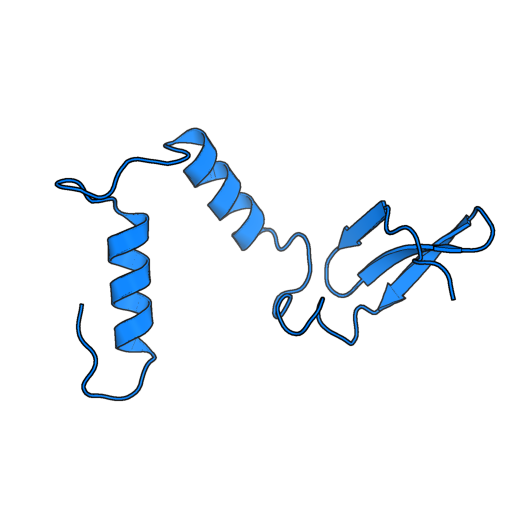O . THR A 1 79 ? -3.232 -2.670 -21.763 1.00 98.06 79 THR A O 1
ATOM 600 N N . PRO A 1 80 ? -4.638 -0.928 -21.693 1.00 97.88 80 PRO A N 1
ATOM 601 C CA . PRO A 1 80 ? -5.007 -1.050 -23.100 1.00 97.88 80 PRO A CA 1
ATOM 602 C C . PRO A 1 80 ? -3.810 -0.855 -24.037 1.00 97.88 80 PRO A C 1
ATOM 604 O O . PRO A 1 80 ? -2.909 -0.073 -23.734 1.00 97.88 80 PRO A O 1
ATOM 607 N N . ASP A 1 81 ? -3.869 -1.496 -25.204 1.00 95.50 81 ASP A N 1
ATOM 608 C CA . ASP A 1 81 ? -2.841 -1.394 -26.240 1.00 95.50 81 ASP A CA 1
ATOM 609 C C . ASP A 1 81 ? -2.488 0.066 -26.590 1.00 95.50 81 ASP A C 1
ATOM 611 O O . ASP A 1 81 ? -3.355 0.946 -26.657 1.00 95.50 81 ASP A O 1
ATOM 615 N N . GLY A 1 82 ? -1.206 0.305 -26.890 1.00 94.38 82 GLY A N 1
ATOM 616 C CA . GLY A 1 82 ? -0.680 1.608 -27.314 1.00 94.38 82 GLY A CA 1
ATOM 617 C C . GLY A 1 82 ? 0.072 2.396 -26.235 1.00 94.38 82 GLY A C 1
ATOM 618 O O . GLY A 1 82 ? 0.476 3.529 -26.503 1.00 94.38 82 GLY A O 1
ATOM 619 N N . LEU A 1 83 ? 0.274 1.821 -25.045 1.00 95.06 83 LEU A N 1
ATOM 620 C CA . LEU A 1 83 ? 1.164 2.336 -23.998 1.00 95.06 83 LEU A CA 1
ATOM 621 C C . LEU A 1 83 ? 2.395 1.427 -23.863 1.00 95.06 83 LEU A C 1
ATOM 623 O O . LEU A 1 83 ? 2.250 0.215 -23.776 1.00 95.06 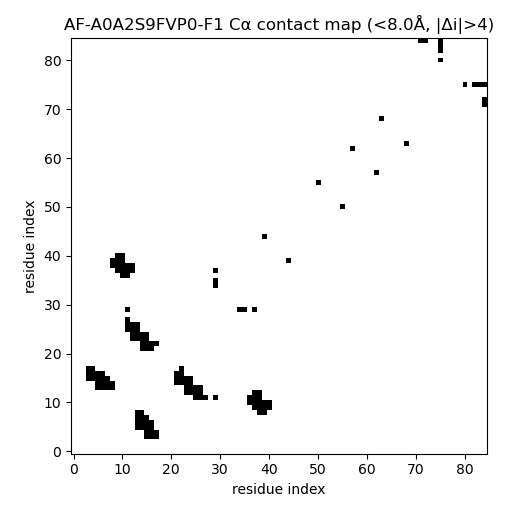83 LEU A O 1
ATOM 627 N N . GLU A 1 84 ? 3.592 2.016 -23.816 1.00 87.50 84 GLU A N 1
ATOM 628 C CA . GLU A 1 84 ? 4.880 1.299 -23.851 1.00 87.50 84 GLU A CA 1
ATOM 629 C C . GLU A 1 84 ? 5.826 1.783 -22.734 1.00 87.50 84 GLU A C 1
ATOM 631 O O . GLU A 1 84 ? 5.656 2.894 -22.216 1.00 87.50 84 GLU A O 1
ATOM 636 N N . THR A 1 85 ? 6.813 0.953 -22.362 1.00 79.56 85 THR A N 1
ATOM 637 C CA . THR A 1 85 ? 7.830 1.241 -21.322 1.00 79.56 85 THR A CA 1
ATOM 638 C C . THR A 1 85 ? 9.043 1.999 -21.834 1.00 79.56 85 THR A C 1
ATOM 640 O O . THR A 1 85 ? 9.520 1.648 -22.938 1.00 79.56 85 THR A O 1
#

Secondary structure (DSSP, 8-state):
-PPPEEEEEEBTEEEEEETTEEEEEE-TTHHHHT-TT-BS-HHHHHHHHHHHHH-S----TT---HHHHHHHHHHHHHSPTT---

pLDDT: mean 97.64, std 3.05, range [79.56, 98.88]

Solvent-accessible surface area (backbone atoms only — not comparable to full-atom values): 5364 Å² total; per-residue (Å²): 132,80,86,73,51,72,81,47,60,51,44,59,32,32,33,30,49,54,97,91,37,82,44,81,42,74,45,87,55,24,80,80,76,64,38,86,76,28,34,78,37,66,72,59,53,50,52,52,52,56,40,52,75,72,58,79,82,76,76,63,87,94,45,86,55,71,71,58,58,54,51,42,52,55,49,40,74,74,45,72,91,93,55,83,123

Sequence (85 aa):
LPPVVAVGARGAWLTLVHDGREVEVLDAMASWWTAVHGHGHPVLDEAITRQLATMNHVMFGGLTHEPAARLAQLLVDVTPDGLET